Protein AF-A0A3D4YLA4-F1 (afdb_monomer_lite)

pLDDT: mean 92.9, std 6.74, range [61.94, 98.44]

Foldseek 3Di:
DVVVVVVVVVVVVVVVVVVVVVVVVCVVVVVVVVLVVVLVVQLVLQVVLLVVPDPPDQQAVSQQVSCVVPVWWKWDAFAQQQTRHINVADDVRSNVDDRRCPPQQQVCCVVVQKGWDFDQDPVPRFTKIKIWGAHPGGIMIIMDGDD

Structure (mmCIF, N/CA/C/O backbone):
data_AF-A0A3D4YLA4-F1
#
_entry.id   AF-A0A3D4YLA4-F1
#
loop_
_atom_site.group_PDB
_atom_site.id
_atom_site.type_symbol
_atom_site.label_atom_id
_atom_site.label_alt_id
_atom_site.label_comp_id
_atom_site.label_asym_id
_atom_site.label_entity_id
_atom_site.label_seq_id
_atom_site.pdbx_PDB_ins_code
_atom_site.Cartn_x
_atom_site.Cartn_y
_atom_site.Cartn_z
_atom_site.occupancy
_atom_site.B_iso_or_equiv
_atom_site.auth_seq_id
_atom_site.auth_comp_id
_atom_site.auth_asym_id
_atom_site.auth_atom_id
_atom_site.pdbx_PDB_model_num
ATOM 1 N N . MET A 1 1 ? -26.676 7.184 57.335 1.00 61.94 1 MET A N 1
ATOM 2 C CA . MET A 1 1 ? -25.389 7.407 56.626 1.00 61.94 1 MET A CA 1
ATOM 3 C C . MET A 1 1 ? -24.923 6.218 55.768 1.00 61.94 1 MET A C 1
ATOM 5 O O . MET A 1 1 ? -24.470 6.461 54.660 1.00 61.94 1 MET A O 1
ATOM 9 N N . LYS A 1 2 ? -25.072 4.946 56.190 1.00 73.19 2 LYS A N 1
ATOM 10 C CA . LYS A 1 2 ? -24.634 3.766 55.396 1.00 73.19 2 LYS A CA 1
ATOM 11 C C . LYS A 1 2 ? -25.366 3.575 54.051 1.00 73.19 2 LYS A C 1
ATOM 13 O O . LYS A 1 2 ? -24.749 3.129 53.092 1.00 73.19 2 LYS A O 1
ATOM 18 N N . LEU A 1 3 ? -26.657 3.920 53.973 1.00 81.12 3 LEU A N 1
ATOM 19 C CA . LEU A 1 3 ? -27.458 3.782 52.746 1.00 81.12 3 LEU A CA 1
ATOM 20 C C . LEU A 1 3 ? -27.020 4.776 51.658 1.00 81.12 3 LEU A C 1
ATOM 22 O O . LEU A 1 3 ? -26.757 4.372 50.533 1.00 81.12 3 LEU A O 1
ATOM 26 N N . ALA A 1 4 ? -26.859 6.052 52.021 1.00 83.94 4 ALA A N 1
ATOM 27 C CA . ALA A 1 4 ? -26.387 7.092 51.107 1.00 83.94 4 ALA A CA 1
ATOM 28 C C . ALA A 1 4 ? -24.991 6.774 50.546 1.00 83.94 4 ALA A C 1
ATOM 30 O O . ALA A 1 4 ? -24.761 6.926 49.354 1.00 83.94 4 ALA A O 1
ATOM 31 N N . HIS A 1 5 ? -24.083 6.256 51.381 1.00 88.12 5 HIS A N 1
ATOM 32 C CA . HIS A 1 5 ? -22.750 5.849 50.936 1.00 88.12 5 HIS A CA 1
ATOM 33 C C . HIS A 1 5 ? -22.786 4.677 49.940 1.00 88.12 5 HIS A C 1
ATOM 35 O O . HIS A 1 5 ? -22.080 4.710 48.937 1.00 88.12 5 HIS A O 1
ATOM 41 N N . ARG A 1 6 ? -23.644 3.671 50.166 1.00 86.75 6 ARG A N 1
ATOM 42 C CA . ARG A 1 6 ? -23.834 2.556 49.220 1.00 86.75 6 ARG A CA 1
ATOM 43 C C . ARG A 1 6 ? -24.378 3.028 47.871 1.00 86.75 6 ARG A C 1
ATOM 45 O O . ARG A 1 6 ? -23.851 2.617 46.845 1.00 86.75 6 ARG A O 1
ATOM 52 N N . LEU A 1 7 ? -25.382 3.907 47.882 1.00 91.31 7 LEU A N 1
ATOM 53 C CA . LEU A 1 7 ? -25.961 4.477 46.660 1.00 91.31 7 LEU A CA 1
ATOM 54 C C . LEU A 1 7 ? -24.938 5.317 45.884 1.00 91.31 7 LEU A C 1
ATOM 56 O O . LEU A 1 7 ? -24.868 5.212 44.665 1.00 91.31 7 LEU A O 1
ATOM 60 N N . LEU A 1 8 ? -24.111 6.095 46.589 1.00 93.88 8 LEU A N 1
ATOM 61 C CA . LEU A 1 8 ? -23.050 6.904 45.986 1.00 93.88 8 LEU A CA 1
ATOM 62 C C . LEU A 1 8 ? -21.967 6.024 45.342 1.00 93.88 8 LEU A C 1
ATOM 64 O O . LEU A 1 8 ? -21.557 6.275 44.216 1.00 93.88 8 LEU A O 1
ATOM 68 N N . LEU A 1 9 ? -21.536 4.954 46.015 1.00 94.75 9 LEU A N 1
ATOM 69 C CA . LEU A 1 9 ? -20.569 4.015 45.438 1.00 94.75 9 LEU A CA 1
ATOM 70 C C . LEU A 1 9 ? -21.122 3.305 44.195 1.00 94.75 9 LEU A C 1
ATOM 72 O O . LEU A 1 9 ? -20.396 3.129 43.221 1.00 94.75 9 LEU A O 1
ATOM 76 N N . GLN A 1 10 ? -22.400 2.921 44.208 1.00 95.12 10 GLN A N 1
ATOM 77 C CA . GLN A 1 10 ? -23.046 2.290 43.056 1.00 95.12 10 GLN A CA 1
ATOM 78 C C . GLN A 1 10 ? -23.186 3.252 41.876 1.00 95.12 10 GLN A C 1
ATOM 80 O O . GLN A 1 10 ? -22.875 2.867 40.751 1.00 95.12 10 GLN A O 1
ATOM 85 N N . SER A 1 11 ? -23.604 4.500 42.110 1.00 94.31 11 SER A N 1
ATOM 86 C CA . SER A 1 11 ? -23.689 5.492 41.034 1.00 94.31 11 SER A CA 1
ATOM 87 C C . SER A 1 11 ? -22.311 5.814 40.457 1.00 94.31 11 SER A C 1
ATOM 89 O O . SER A 1 11 ? -22.167 5.878 39.239 1.00 94.31 11 SER A O 1
ATOM 91 N N . LEU A 1 12 ? -21.280 5.921 41.302 1.00 96.62 12 LEU A N 1
ATOM 92 C CA . LEU A 1 12 ? -19.901 6.119 40.858 1.00 96.62 12 LEU A CA 1
ATOM 93 C C . LEU A 1 12 ? -19.393 4.933 40.026 1.00 96.62 12 LEU A C 1
ATOM 95 O O . LEU A 1 12 ? -18.762 5.141 38.993 1.00 96.62 12 LEU A O 1
ATOM 99 N N . ALA A 1 13 ? -19.701 3.700 40.436 1.00 96.94 13 ALA A N 1
ATOM 100 C CA . ALA A 1 13 ? -19.335 2.502 39.686 1.00 96.94 13 ALA A CA 1
ATOM 101 C C . ALA A 1 13 ? -20.014 2.459 38.308 1.00 96.94 13 ALA A C 1
ATOM 103 O O . ALA A 1 13 ? -19.354 2.172 37.313 1.00 96.94 13 ALA A O 1
ATOM 104 N N . ILE A 1 14 ? -21.305 2.797 38.230 1.00 97.25 14 ILE A N 1
ATOM 105 C CA . ILE A 1 14 ? -22.039 2.863 36.957 1.00 97.25 14 ILE A CA 1
ATOM 106 C C . ILE A 1 14 ? -21.424 3.919 36.035 1.00 97.25 14 ILE A C 1
ATOM 108 O O . ILE A 1 14 ? -21.182 3.637 34.863 1.00 97.25 14 ILE A O 1
ATOM 112 N N . ILE A 1 15 ? -21.121 5.110 36.561 1.00 97.25 15 ILE A N 1
ATOM 113 C CA . ILE A 1 15 ? -20.466 6.176 35.793 1.00 97.25 15 ILE A CA 1
ATOM 114 C C . ILE A 1 15 ? -19.097 5.706 35.290 1.00 97.25 15 ILE A C 1
ATOM 116 O O . ILE A 1 15 ? -18.794 5.887 34.116 1.00 97.25 15 ILE A O 1
ATOM 120 N N . ALA A 1 16 ? -18.292 5.057 36.135 1.00 97.38 16 ALA A N 1
ATOM 121 C CA . ALA A 1 16 ? -16.981 4.547 35.739 1.00 97.38 16 ALA A CA 1
ATOM 122 C C . ALA A 1 16 ? -17.086 3.512 34.608 1.00 97.38 16 ALA A C 1
ATOM 124 O O . ALA A 1 16 ? -16.380 3.625 33.609 1.00 97.38 16 ALA A O 1
ATOM 125 N N . VAL A 1 17 ? -18.005 2.548 34.721 1.00 98.00 17 VAL A N 1
ATOM 126 C CA . VAL A 1 17 ? -18.256 1.555 33.665 1.00 98.00 17 VAL A CA 1
ATOM 127 C C . VAL A 1 17 ? -18.706 2.234 32.375 1.00 98.00 17 VAL A C 1
ATOM 129 O O . VAL A 1 17 ? -18.221 1.881 31.301 1.00 98.00 17 VAL A O 1
ATOM 132 N N . MET A 1 18 ? -19.589 3.228 32.464 1.00 97.31 18 MET A N 1
ATOM 133 C CA . MET A 1 18 ? -20.069 3.965 31.298 1.00 97.31 18 MET A CA 1
ATOM 134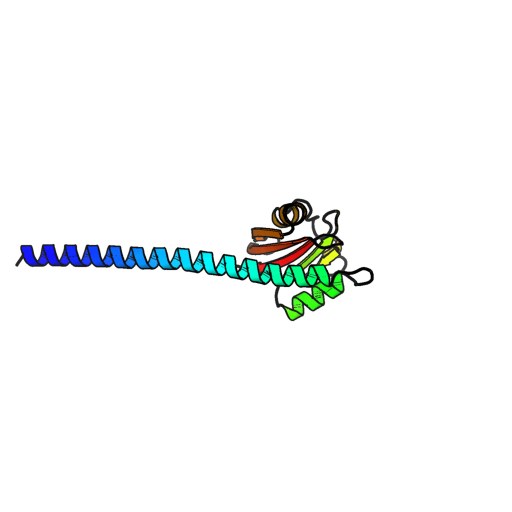 C C . MET A 1 18 ? -18.932 4.727 30.608 1.00 97.31 18 MET A C 1
ATOM 136 O O . MET A 1 18 ? -18.785 4.625 29.394 1.00 97.31 18 MET A O 1
ATOM 140 N N . VAL A 1 19 ? -18.085 5.422 31.373 1.00 97.44 19 VAL A N 1
ATOM 141 C CA . VAL A 1 19 ? -16.916 6.142 30.844 1.00 97.44 19 VAL A CA 1
ATOM 142 C C . VAL A 1 19 ? -15.936 5.179 30.177 1.00 97.44 19 VAL A C 1
ATOM 144 O O . VAL A 1 19 ? -15.532 5.425 29.045 1.00 97.44 19 VAL A O 1
ATOM 147 N N . ILE A 1 20 ? -15.599 4.062 30.828 1.00 97.88 20 ILE A N 1
ATOM 148 C CA . ILE A 1 20 ? -14.697 3.047 30.260 1.00 97.88 20 ILE A CA 1
ATOM 149 C C . ILE A 1 20 ? -15.271 2.497 28.952 1.00 97.88 20 ILE A C 1
ATOM 151 O O . ILE A 1 20 ? -14.559 2.405 27.957 1.00 97.88 20 ILE A O 1
ATOM 155 N N . SER A 1 21 ? -16.566 2.181 28.934 1.00 97.19 21 SER A N 1
ATOM 156 C CA . SER A 1 21 ? -17.234 1.651 27.742 1.00 97.19 21 SER A CA 1
ATOM 157 C C . SER A 1 21 ? -17.169 2.640 26.578 1.00 97.19 21 SER A C 1
ATOM 159 O O . SER A 1 21 ? -16.841 2.252 25.462 1.00 97.19 21 SER A O 1
ATOM 161 N N . VAL A 1 22 ? -17.432 3.925 26.839 1.00 97.06 22 VAL A N 1
ATOM 162 C CA . VAL A 1 22 ? -17.352 4.984 25.822 1.00 97.06 22 VAL A CA 1
ATOM 163 C C . VAL A 1 22 ? -15.927 5.131 25.292 1.00 97.06 22 VAL A C 1
ATOM 165 O O . VAL A 1 22 ? -15.749 5.184 24.079 1.00 97.06 22 VAL A O 1
ATOM 168 N N . VAL A 1 23 ? -14.919 5.144 26.168 1.00 95.75 23 VAL A N 1
ATOM 169 C CA . VAL A 1 23 ? -13.508 5.240 25.758 1.00 95.75 23 VAL A CA 1
ATOM 170 C C . VAL A 1 23 ? -13.120 4.067 24.857 1.00 95.75 23 VAL A C 1
ATOM 172 O O . VAL A 1 23 ? -12.565 4.292 23.788 1.00 95.75 23 VAL A O 1
ATOM 175 N N . VAL A 1 24 ? -13.473 2.834 25.234 1.00 95.88 24 VAL A N 1
ATOM 176 C CA . VAL A 1 24 ? -13.167 1.632 24.440 1.00 95.88 24 VAL A CA 1
ATOM 177 C C . VAL A 1 24 ? -13.861 1.658 23.074 1.00 95.88 24 VAL A C 1
ATOM 179 O O . VAL A 1 24 ? -13.248 1.318 22.067 1.00 95.88 24 VAL A O 1
ATOM 182 N N . ILE A 1 25 ? -15.128 2.077 23.011 1.00 95.69 25 ILE A N 1
ATOM 183 C CA . ILE A 1 25 ? -15.866 2.159 21.740 1.00 95.69 25 ILE A CA 1
ATOM 184 C C . ILE A 1 25 ? -15.241 3.206 20.814 1.00 95.69 25 ILE A C 1
ATOM 186 O O . ILE A 1 25 ? -15.051 2.936 19.627 1.00 95.69 25 ILE A O 1
ATOM 190 N N . ILE A 1 26 ? -14.915 4.385 21.353 1.00 93.88 26 ILE A N 1
ATOM 191 C CA . ILE A 1 26 ? -14.282 5.463 20.588 1.00 93.88 26 ILE A CA 1
ATOM 192 C C . ILE A 1 26 ? -12.934 4.998 20.038 1.00 93.88 26 ILE A C 1
ATOM 194 O O . ILE A 1 26 ? -12.673 5.195 18.856 1.00 93.88 26 ILE A O 1
ATOM 198 N N . ASP A 1 27 ? -12.116 4.348 20.862 1.00 91.12 27 ASP A N 1
ATOM 199 C CA . ASP A 1 27 ? -10.801 3.839 20.472 1.00 91.12 27 ASP A CA 1
ATOM 200 C C . ASP A 1 27 ? -10.892 2.871 19.279 1.00 91.12 27 ASP A C 1
ATOM 202 O O . ASP A 1 27 ? -10.298 3.107 18.225 1.00 91.12 27 ASP A O 1
ATOM 206 N N . ILE A 1 28 ? -11.751 1.850 19.380 1.00 88.12 28 ILE A N 1
ATOM 207 C CA . ILE A 1 28 ? -11.959 0.857 18.314 1.00 88.12 28 ILE A CA 1
ATOM 208 C C . ILE A 1 28 ? -12.436 1.521 17.016 1.00 88.12 28 ILE A C 1
ATOM 210 O O . ILE A 1 28 ? -11.974 1.180 15.918 1.00 88.12 28 ILE A O 1
ATOM 214 N N . GLN A 1 29 ? -13.371 2.467 17.123 1.00 90.00 29 GLN A N 1
ATOM 215 C CA . GLN A 1 29 ? -13.960 3.111 15.955 1.00 90.00 29 GLN A CA 1
ATOM 216 C C . GLN A 1 29 ? -12.983 4.079 15.277 1.00 90.00 29 GLN A C 1
ATOM 218 O O . GLN A 1 29 ? -12.893 4.093 14.045 1.00 90.00 29 GLN A O 1
ATOM 223 N N . LEU A 1 30 ? -12.212 4.838 16.060 1.00 88.31 30 LEU A N 1
ATOM 224 C CA . LEU A 1 30 ? -11.170 5.724 15.546 1.00 88.31 30 LEU A CA 1
ATOM 225 C C . LEU A 1 30 ? -10.075 4.925 14.843 1.00 88.31 30 LEU A C 1
ATOM 227 O O . LEU A 1 30 ? -9.751 5.234 13.698 1.00 88.31 30 LEU A O 1
ATOM 231 N N . HIS A 1 31 ? -9.562 3.863 15.469 1.00 86.75 31 HIS A N 1
ATOM 232 C CA . HIS A 1 31 ? -8.526 3.024 14.866 1.00 86.75 31 HIS A CA 1
ATOM 233 C C . HIS A 1 31 ? -8.970 2.406 13.538 1.00 86.75 31 HIS A C 1
ATOM 235 O O . HIS A 1 31 ? -8.215 2.433 12.566 1.00 86.75 31 HIS A O 1
ATOM 241 N N . SER A 1 32 ? -10.203 1.903 13.465 1.00 86.31 32 SER A N 1
ATOM 242 C CA . SER A 1 32 ? -10.742 1.330 12.225 1.00 86.31 32 SER A CA 1
ATOM 243 C C . SER A 1 32 ? -10.834 2.377 11.111 1.00 86.31 32 SER A C 1
ATOM 245 O O . SER A 1 32 ? -10.414 2.122 9.985 1.00 86.31 32 SER A O 1
ATOM 247 N N . SER A 1 33 ? -11.306 3.580 11.451 1.00 88.12 33 SER A N 1
ATOM 248 C CA . SER A 1 33 ? -11.452 4.688 10.500 1.00 88.12 33 SER A CA 1
ATOM 249 C C . SER A 1 33 ? -10.097 5.176 9.980 1.00 88.12 33 SER A C 1
ATOM 251 O O . SER A 1 33 ? -9.959 5.463 8.794 1.00 88.12 33 SER A O 1
ATOM 253 N N . ILE A 1 34 ? -9.081 5.233 10.849 1.00 89.25 34 ILE A N 1
ATOM 254 C CA . ILE A 1 34 ? -7.714 5.611 10.467 1.00 89.25 34 ILE A CA 1
ATOM 255 C C . ILE A 1 34 ? -7.152 4.606 9.460 1.00 89.25 34 ILE A C 1
ATOM 257 O O . ILE A 1 34 ? -6.675 5.010 8.405 1.00 89.25 34 ILE A O 1
ATOM 261 N N . ILE A 1 35 ? -7.256 3.304 9.742 1.00 89.12 35 ILE A N 1
ATOM 262 C CA . ILE A 1 35 ? -6.741 2.261 8.842 1.00 89.12 35 ILE A CA 1
ATOM 263 C C . ILE A 1 35 ? -7.464 2.275 7.494 1.00 89.12 35 ILE A C 1
ATOM 265 O O . ILE A 1 35 ? -6.826 2.110 6.452 1.00 89.12 35 ILE A O 1
ATOM 269 N N . GLU A 1 36 ? -8.781 2.476 7.491 1.00 92.06 36 GLU A N 1
ATOM 270 C CA . GLU A 1 36 ? -9.567 2.561 6.261 1.00 92.06 36 GLU A CA 1
ATOM 271 C C . GLU A 1 36 ? -9.168 3.783 5.424 1.00 92.06 36 GLU A C 1
ATOM 273 O O . GLU A 1 36 ? -8.917 3.644 4.224 1.00 92.06 36 GLU A O 1
ATOM 278 N N . GLN A 1 37 ? -9.006 4.948 6.059 1.00 93.44 37 GLN A N 1
ATOM 279 C CA . GLN A 1 37 ? -8.544 6.164 5.393 1.00 93.44 37 GLN A CA 1
ATOM 280 C C . GLN A 1 37 ? -7.137 5.982 4.812 1.00 93.44 37 GLN A C 1
ATOM 282 O O . GLN A 1 37 ? -6.936 6.217 3.623 1.00 93.44 37 GLN A O 1
ATOM 287 N N . THR A 1 38 ? -6.187 5.463 5.599 1.00 94.12 38 THR A N 1
ATOM 288 C CA . THR A 1 38 ? -4.830 5.169 5.115 1.00 94.12 38 THR A CA 1
ATOM 289 C C . THR A 1 38 ? -4.861 4.180 3.952 1.00 94.12 38 THR A C 1
ATOM 291 O O . THR A 1 38 ? -4.168 4.367 2.957 1.00 94.12 38 THR A O 1
ATOM 294 N N . THR A 1 39 ? -5.704 3.147 4.017 1.00 95.69 39 THR A N 1
ATOM 295 C CA . THR A 1 39 ? -5.867 2.194 2.908 1.00 95.69 39 THR A CA 1
ATOM 296 C C . THR A 1 39 ? -6.363 2.894 1.642 1.00 95.69 39 THR A C 1
ATOM 298 O O . THR A 1 39 ? -5.868 2.616 0.547 1.00 95.69 39 THR A O 1
ATOM 301 N N . HIS A 1 40 ? -7.325 3.809 1.776 1.00 96.25 40 HIS A N 1
ATOM 302 C CA . HIS A 1 40 ? -7.856 4.596 0.667 1.00 96.25 40 HIS A CA 1
ATOM 303 C C . HIS A 1 40 ? -6.806 5.519 0.040 1.00 96.25 40 HIS A C 1
ATOM 305 O O . HIS A 1 40 ? -6.700 5.558 -1.191 1.00 96.25 40 HIS A O 1
ATOM 311 N N . ASP A 1 41 ? -6.017 6.200 0.869 1.00 96.06 41 ASP A N 1
ATOM 312 C CA . ASP A 1 41 ? -4.967 7.126 0.441 1.00 96.06 41 ASP A CA 1
ATOM 313 C C . ASP A 1 41 ? -3.848 6.376 -0.296 1.00 96.06 41 ASP A C 1
ATOM 315 O O . ASP A 1 41 ? -3.548 6.684 -1.454 1.00 96.06 41 ASP A O 1
ATOM 319 N N . LEU A 1 42 ? -3.338 5.288 0.294 1.00 97.00 42 LEU A N 1
ATOM 320 C CA . LEU A 1 42 ? -2.330 4.430 -0.337 1.00 97.00 42 LEU A CA 1
ATOM 321 C C . LEU A 1 42 ? -2.843 3.783 -1.630 1.00 97.00 42 LEU A C 1
ATOM 323 O O . LEU A 1 42 ? -2.089 3.613 -2.588 1.00 97.00 42 LEU A O 1
ATOM 327 N N . ALA A 1 43 ? -4.133 3.437 -1.705 1.00 97.75 43 ALA A N 1
ATOM 328 C CA . ALA A 1 43 ? -4.730 2.957 -2.949 1.00 97.75 43 ALA A CA 1
ATOM 329 C C . ALA A 1 43 ? -4.787 4.065 -4.013 1.00 97.75 43 ALA A C 1
ATOM 331 O O . ALA A 1 43 ? -4.675 3.778 -5.204 1.00 97.75 43 ALA A O 1
ATOM 332 N N . GLY A 1 44 ? -4.985 5.324 -3.616 1.00 97.50 44 GLY A N 1
ATOM 333 C CA . GLY A 1 44 ? -4.874 6.490 -4.493 1.00 97.50 44 GLY A CA 1
ATOM 334 C C . GLY A 1 44 ? -3.464 6.641 -5.062 1.00 97.50 44 GLY A C 1
ATOM 335 O O . GLY A 1 44 ? -3.304 6.696 -6.282 1.00 97.50 44 GLY A O 1
ATOM 336 N N . GLU A 1 45 ? -2.450 6.608 -4.200 1.00 96.94 45 GLU A N 1
ATOM 337 C CA . GLU A 1 45 ? -1.036 6.655 -4.593 1.00 96.94 45 GLU A CA 1
ATOM 338 C C . GLU A 1 45 ? -0.671 5.499 -5.535 1.00 96.94 45 GLU A C 1
ATOM 340 O O . GLU A 1 45 ? -0.170 5.715 -6.640 1.00 96.94 45 GLU A O 1
ATOM 345 N N . ALA A 1 46 ? -1.021 4.265 -5.166 1.00 97.38 46 ALA A N 1
ATOM 346 C CA . ALA A 1 46 ? -0.773 3.084 -5.987 1.00 97.38 46 ALA A CA 1
ATOM 347 C C . ALA A 1 46 ? -1.481 3.158 -7.354 1.00 97.38 46 ALA A C 1
ATOM 349 O O . ALA A 1 46 ? -0.924 2.720 -8.362 1.00 97.38 46 ALA A O 1
ATOM 350 N N . ARG A 1 47 ? -2.688 3.744 -7.430 1.00 97.75 47 ARG A N 1
ATOM 351 C CA . ARG A 1 47 ? -3.375 4.003 -8.711 1.00 97.75 47 ARG A CA 1
ATOM 352 C C . ARG A 1 47 ? -2.614 5.011 -9.561 1.00 97.75 47 ARG A C 1
ATOM 354 O O . ARG A 1 47 ? -2.466 4.777 -10.759 1.00 97.75 47 ARG A O 1
ATOM 361 N N . LEU A 1 48 ? -2.118 6.102 -8.976 1.00 96.69 48 LEU A N 1
ATOM 362 C CA . LEU A 1 48 ? -1.310 7.078 -9.710 1.00 96.69 48 LEU A CA 1
ATOM 363 C C . LEU A 1 48 ? -0.069 6.402 -10.302 1.00 96.69 48 LEU A C 1
ATOM 365 O O . LEU A 1 48 ? 0.150 6.495 -11.512 1.00 96.69 48 LEU A O 1
ATOM 369 N N . LEU A 1 49 ? 0.651 5.612 -9.506 1.00 96.38 49 LEU A N 1
ATOM 370 C CA . LEU A 1 49 ? 1.810 4.842 -9.967 1.00 96.38 49 LEU A CA 1
ATOM 371 C C . LEU A 1 49 ? 1.447 3.842 -11.067 1.00 96.38 49 LEU A C 1
ATOM 373 O O . LEU A 1 49 ? 2.112 3.779 -12.101 1.00 96.38 49 LEU A O 1
ATOM 377 N N . ALA A 1 50 ? 0.331 3.127 -10.917 1.00 96.00 50 ALA A N 1
ATOM 378 C CA . ALA A 1 50 ? -0.170 2.209 -11.935 1.00 96.00 50 ALA A CA 1
ATOM 379 C C . ALA A 1 50 ? -0.459 2.901 -13.284 1.00 96.00 50 ALA A C 1
ATOM 381 O O . ALA A 1 50 ? -0.322 2.269 -14.335 1.00 96.00 50 ALA A O 1
ATOM 382 N N . THR A 1 51 ? -0.844 4.186 -13.282 1.00 95.81 51 THR A N 1
ATOM 383 C CA . THR A 1 51 ? -1.054 4.970 -14.516 1.00 95.81 51 THR A CA 1
ATOM 384 C C . THR A 1 51 ? 0.231 5.545 -15.118 1.00 95.81 51 THR A C 1
ATOM 386 O O . THR A 1 51 ? 0.294 5.750 -16.340 1.00 95.81 51 THR A O 1
ATOM 389 N N . GLN A 1 52 ? 1.241 5.807 -14.284 1.00 95.12 52 GLN A N 1
ATOM 390 C CA . GLN A 1 52 ? 2.552 6.316 -14.693 1.00 95.12 52 GLN A CA 1
ATOM 391 C C . GLN A 1 52 ? 3.463 5.203 -15.214 1.00 95.12 52 GLN A C 1
ATOM 393 O O . GLN A 1 52 ? 4.259 5.447 -16.119 1.00 95.12 52 GLN A O 1
ATOM 398 N N . TRP A 1 53 ? 3.282 3.970 -14.733 1.00 95.75 53 TRP A N 1
ATOM 399 C CA . TRP A 1 53 ? 4.052 2.807 -15.162 1.00 95.75 53 TRP A CA 1
ATOM 400 C C . TRP A 1 53 ? 3.695 2.354 -16.590 1.00 95.75 53 TRP A C 1
ATOM 402 O O . TRP A 1 53 ? 2.945 1.402 -16.840 1.00 95.75 53 TRP A O 1
ATOM 412 N N . ARG A 1 54 ? 4.230 3.095 -17.561 1.00 93.12 54 ARG A N 1
ATOM 413 C CA . ARG A 1 54 ? 4.005 2.941 -19.001 1.00 93.12 54 ARG A CA 1
ATOM 414 C C . ARG A 1 54 ? 5.195 2.258 -19.672 1.00 93.12 54 ARG A C 1
ATOM 416 O O . ARG A 1 54 ? 6.246 2.050 -19.079 1.00 93.12 54 ARG A O 1
ATOM 423 N N . SER A 1 55 ? 5.014 1.870 -20.933 1.00 90.19 55 SER A N 1
ATOM 424 C CA . SER A 1 55 ? 6.115 1.322 -21.733 1.00 90.19 55 SER A CA 1
ATOM 425 C C . SER A 1 55 ? 7.227 2.360 -21.891 1.00 90.19 55 SER A C 1
ATOM 427 O O . SER A 1 55 ? 6.931 3.504 -22.224 1.00 90.19 55 SER A O 1
ATOM 429 N N . GLY A 1 56 ? 8.480 1.951 -21.688 1.00 90.19 56 GLY A N 1
ATOM 430 C CA . GLY A 1 56 ? 9.652 2.829 -21.773 1.00 90.19 56 GLY A CA 1
ATOM 431 C C . GLY A 1 56 ? 9.991 3.580 -20.483 1.00 90.19 56 GLY A C 1
ATOM 432 O O . GLY A 1 56 ? 11.039 4.210 -20.435 1.00 90.19 56 GLY A O 1
ATOM 433 N N . VAL A 1 57 ? 9.148 3.492 -19.448 1.00 93.75 57 VAL A N 1
ATOM 434 C CA . VAL A 1 57 ? 9.489 3.964 -18.100 1.00 93.75 57 VAL A CA 1
ATOM 435 C C . VAL A 1 57 ? 10.213 2.843 -17.369 1.00 93.75 57 VAL A C 1
ATOM 437 O O . VAL A 1 57 ? 9.710 1.714 -17.324 1.00 93.75 57 VAL A O 1
ATOM 440 N N . ASP A 1 58 ? 11.378 3.163 -16.819 1.00 95.69 58 ASP A N 1
ATOM 441 C CA . ASP A 1 58 ? 12.112 2.253 -15.953 1.00 95.69 58 ASP A CA 1
ATOM 442 C C . ASP A 1 58 ? 11.346 2.069 -14.628 1.00 95.69 58 ASP A C 1
ATOM 444 O O . ASP A 1 58 ? 11.067 3.060 -13.949 1.00 95.69 58 ASP A O 1
ATOM 448 N N . PRO A 1 59 ? 10.914 0.840 -14.283 1.00 95.62 59 PRO A N 1
ATOM 449 C CA . PRO A 1 59 ? 10.154 0.595 -13.062 1.00 95.62 59 PRO A CA 1
ATOM 450 C C . PRO A 1 59 ? 10.922 0.928 -11.782 1.00 95.62 59 PRO A C 1
ATOM 452 O O . PRO A 1 59 ? 10.286 1.348 -10.820 1.00 95.62 59 PRO A O 1
ATOM 455 N N . ASP A 1 60 ? 12.239 0.737 -11.767 1.00 96.44 60 ASP A N 1
ATOM 456 C CA . ASP A 1 60 ? 13.060 0.966 -10.577 1.00 96.44 60 ASP A CA 1
ATOM 457 C C . ASP A 1 60 ? 13.163 2.460 -10.273 1.00 96.44 60 ASP A C 1
ATOM 459 O O . ASP A 1 60 ? 12.661 2.918 -9.251 1.00 96.44 60 ASP A O 1
ATOM 463 N N . SER A 1 61 ? 13.588 3.248 -11.266 1.00 96.50 61 SER A N 1
ATOM 464 C CA . SER A 1 61 ? 13.608 4.713 -11.167 1.00 96.50 61 SER A CA 1
ATOM 465 C C . SER A 1 61 ? 12.240 5.302 -10.782 1.00 96.50 61 SER A C 1
ATOM 467 O O . SER A 1 61 ? 12.156 6.242 -9.996 1.00 96.50 61 SER A O 1
ATOM 469 N N . LEU A 1 62 ? 11.139 4.747 -11.312 1.00 96.94 62 LEU A N 1
ATOM 470 C CA . LEU A 1 62 ? 9.787 5.181 -10.941 1.00 96.94 62 LEU A CA 1
ATOM 471 C C . LEU A 1 62 ? 9.453 4.853 -9.479 1.00 96.94 62 LEU A C 1
ATOM 473 O O . LEU A 1 62 ? 8.761 5.635 -8.827 1.00 96.94 62 LEU A O 1
ATOM 477 N N . ALA A 1 63 ? 9.882 3.693 -8.977 1.00 97.31 63 ALA A N 1
ATOM 478 C CA . ALA A 1 63 ? 9.682 3.321 -7.583 1.00 97.31 63 ALA A CA 1
ATOM 479 C C . ALA A 1 63 ? 10.476 4.250 -6.656 1.00 97.31 63 ALA A C 1
ATOM 481 O O . ALA A 1 63 ? 9.900 4.743 -5.687 1.00 97.31 63 ALA A O 1
ATOM 482 N N . ASP A 1 64 ? 11.727 4.558 -6.993 1.00 97.19 64 ASP A N 1
ATOM 483 C CA . ASP A 1 64 ? 12.592 5.461 -6.227 1.00 97.19 64 ASP A CA 1
ATOM 484 C C . ASP A 1 64 ? 12.027 6.876 -6.143 1.00 97.19 64 ASP A C 1
ATOM 486 O O . ASP A 1 64 ? 11.833 7.412 -5.049 1.00 97.19 64 ASP A O 1
ATOM 490 N N . GLU A 1 65 ? 11.704 7.479 -7.292 1.00 96.94 65 GLU A N 1
ATOM 491 C CA . GLU A 1 65 ? 11.131 8.827 -7.351 1.00 96.94 65 GLU A CA 1
ATOM 492 C C . GLU A 1 65 ? 9.830 8.909 -6.546 1.00 96.94 65 GLU A C 1
ATOM 494 O O . GLU A 1 65 ? 9.605 9.859 -5.791 1.00 96.94 65 GLU A O 1
ATOM 499 N N . ALA A 1 66 ? 8.982 7.887 -6.673 1.00 96.88 66 ALA A N 1
ATOM 500 C CA . ALA A 1 66 ? 7.739 7.806 -5.931 1.00 96.88 66 ALA A CA 1
ATOM 501 C C . ALA A 1 66 ? 7.969 7.635 -4.429 1.00 96.88 66 ALA A C 1
ATOM 503 O O . ALA A 1 66 ? 7.294 8.300 -3.647 1.00 96.88 66 ALA A O 1
ATOM 504 N N . GLY A 1 67 ? 8.911 6.780 -4.027 1.00 96.50 67 GLY A N 1
ATOM 505 C CA . GLY A 1 67 ? 9.230 6.546 -2.623 1.00 96.50 67 GLY A CA 1
ATOM 506 C C . GLY A 1 67 ? 9.790 7.791 -1.942 1.00 96.50 67 GLY A C 1
ATOM 507 O O . GLY A 1 67 ? 9.399 8.108 -0.820 1.00 96.50 67 GLY A O 1
ATOM 508 N N . VAL A 1 68 ? 10.620 8.567 -2.646 1.00 96.12 68 VAL A N 1
ATOM 509 C CA . VAL A 1 68 ? 11.097 9.874 -2.167 1.00 96.12 68 VAL A CA 1
ATOM 510 C C . VAL A 1 68 ? 9.946 10.876 -2.053 1.00 96.12 68 VAL A C 1
ATOM 512 O O . VAL A 1 68 ? 9.867 11.607 -1.066 1.00 96.12 68 VAL A O 1
ATOM 515 N N . ALA A 1 69 ? 9.049 10.924 -3.041 1.00 95.69 69 ALA A N 1
ATOM 516 C CA . ALA A 1 69 ? 7.954 11.892 -3.070 1.00 95.69 69 ALA A CA 1
ATOM 517 C C . ALA A 1 69 ? 6.869 11.624 -2.014 1.00 95.69 69 ALA A C 1
ATOM 519 O O . ALA A 1 69 ? 6.290 12.571 -1.481 1.00 95.69 69 ALA A O 1
ATOM 520 N N . THR A 1 70 ? 6.571 10.355 -1.728 1.00 93.94 70 THR A N 1
ATOM 521 C CA . THR A 1 70 ? 5.512 9.959 -0.785 1.00 93.94 70 THR A CA 1
ATOM 522 C C . THR A 1 70 ? 6.044 9.703 0.621 1.00 93.94 70 THR A C 1
ATOM 524 O O . THR A 1 70 ? 5.285 9.776 1.582 1.00 93.94 70 THR A O 1
ATOM 527 N N . GLY A 1 71 ? 7.336 9.390 0.763 1.00 94.31 71 GLY A N 1
ATOM 528 C CA . GLY A 1 71 ? 7.902 8.873 2.009 1.00 94.31 71 GLY A CA 1
ATOM 529 C C . GLY A 1 71 ? 7.437 7.449 2.344 1.00 94.31 71 GLY A C 1
ATOM 530 O O . GLY A 1 71 ? 7.674 6.970 3.453 1.00 94.31 71 GLY A O 1
ATOM 531 N N . HIS A 1 72 ? 6.767 6.767 1.411 1.00 94.81 72 HIS A N 1
ATOM 532 C CA . HIS A 1 72 ? 6.295 5.395 1.562 1.00 94.81 72 HIS A CA 1
ATOM 533 C C . HIS A 1 72 ? 7.153 4.435 0.748 1.00 94.81 72 HIS A C 1
ATOM 535 O O . HIS A 1 72 ? 7.688 4.787 -0.300 1.00 94.81 72 HIS A O 1
ATOM 541 N N . ARG A 1 73 ? 7.214 3.170 1.174 1.00 95.06 73 ARG A N 1
ATOM 542 C CA . ARG A 1 73 ? 7.868 2.150 0.357 1.00 95.06 73 ARG A CA 1
ATOM 543 C C . ARG A 1 73 ? 6.993 1.804 -0.838 1.00 95.06 73 ARG A C 1
ATOM 545 O O . ARG A 1 73 ? 5.871 1.317 -0.654 1.00 95.06 73 ARG A O 1
ATOM 552 N N . VAL A 1 74 ? 7.541 1.971 -2.033 1.00 97.25 74 VAL A N 1
ATOM 553 C CA . VAL A 1 74 ? 6.906 1.633 -3.306 1.00 97.25 74 VAL A CA 1
ATOM 554 C C . VAL A 1 74 ? 7.557 0.382 -3.882 1.00 97.25 74 VAL A C 1
ATOM 556 O O . VAL A 1 74 ? 8.773 0.272 -3.927 1.00 97.25 74 VAL A O 1
ATOM 559 N N . THR A 1 75 ? 6.743 -0.562 -4.351 1.00 96.81 75 THR A N 1
ATOM 560 C CA . THR A 1 75 ? 7.207 -1.773 -5.034 1.00 96.81 75 THR A CA 1
ATOM 561 C C . THR A 1 75 ? 6.403 -1.974 -6.316 1.00 96.81 75 THR A C 1
ATOM 563 O O . THR A 1 75 ? 5.171 -2.069 -6.278 1.00 96.81 75 THR A O 1
ATOM 566 N N . LEU A 1 76 ? 7.081 -2.106 -7.454 1.00 97.81 76 LEU A N 1
ATOM 567 C CA . LEU A 1 76 ? 6.478 -2.477 -8.731 1.00 97.81 76 LEU A CA 1
ATOM 568 C C . LEU A 1 76 ? 6.730 -3.956 -9.015 1.00 97.81 76 LEU A C 1
ATOM 570 O O . LEU A 1 76 ? 7.857 -4.446 -8.991 1.00 97.81 76 LEU A O 1
ATOM 574 N N . ILE A 1 77 ? 5.646 -4.680 -9.273 1.00 97.88 77 ILE A N 1
ATOM 575 C CA . ILE A 1 77 ? 5.638 -6.137 -9.383 1.00 97.88 77 ILE A CA 1
ATOM 576 C C . ILE A 1 77 ? 5.090 -6.496 -10.754 1.00 97.88 77 ILE A C 1
ATOM 578 O O . ILE A 1 77 ? 3.995 -6.066 -11.112 1.00 97.88 77 ILE A O 1
ATOM 582 N N . ASP A 1 78 ? 5.813 -7.288 -11.533 1.00 96.44 78 ASP A N 1
ATOM 583 C CA . ASP A 1 78 ? 5.375 -7.668 -12.872 1.00 96.44 78 ASP A CA 1
ATOM 584 C C . ASP A 1 78 ? 4.209 -8.684 -12.863 1.00 96.44 78 ASP A C 1
ATOM 586 O O . ASP A 1 78 ? 3.705 -9.130 -11.824 1.00 96.44 78 ASP A O 1
ATOM 590 N N . SER A 1 79 ? 3.748 -9.068 -14.055 1.00 94.12 79 SER A N 1
ATOM 591 C CA . SER A 1 79 ? 2.678 -10.065 -14.219 1.00 94.12 79 SER A CA 1
ATOM 592 C C . SER A 1 79 ? 3.024 -11.465 -13.679 1.00 94.12 79 SER A C 1
ATOM 594 O O . SER A 1 79 ? 2.127 -12.207 -13.274 1.00 94.12 79 SER A O 1
ATOM 596 N N . THR A 1 80 ? 4.308 -11.814 -13.592 1.00 94.81 80 THR A N 1
ATOM 597 C CA . THR A 1 80 ? 4.801 -13.099 -13.066 1.00 94.81 80 THR A CA 1
ATOM 598 C C . THR A 1 80 ? 4.990 -13.080 -11.548 1.00 94.81 80 THR A C 1
ATOM 600 O O . THR A 1 80 ? 5.098 -14.130 -10.920 1.00 94.81 80 THR A O 1
ATOM 603 N N . GLY A 1 81 ? 4.942 -11.892 -10.939 1.00 94.44 81 GLY A N 1
ATOM 604 C CA . GLY A 1 81 ? 5.126 -11.682 -9.507 1.00 94.44 81 GLY A CA 1
ATOM 605 C C . GLY A 1 81 ? 6.549 -11.291 -9.119 1.00 94.44 81 GLY A C 1
ATOM 606 O O . GLY A 1 81 ? 6.800 -11.116 -7.931 1.00 94.44 81 GLY A O 1
ATOM 607 N N . HIS A 1 82 ? 7.470 -11.138 -10.071 1.00 96.62 82 HIS A N 1
ATOM 608 C CA . HIS A 1 82 ? 8.809 -10.645 -9.762 1.00 96.62 82 HIS A CA 1
ATOM 609 C C . HIS A 1 82 ? 8.767 -9.154 -9.454 1.00 96.62 82 HIS A C 1
ATOM 611 O O . HIS A 1 82 ? 8.016 -8.396 -10.075 1.00 96.62 82 HIS A O 1
ATOM 617 N N . VAL A 1 83 ? 9.575 -8.749 -8.480 1.00 96.69 83 VAL A N 1
ATOM 618 C CA . VAL A 1 83 ? 9.786 -7.340 -8.174 1.00 96.69 83 VAL A CA 1
ATOM 619 C C . VAL A 1 83 ? 10.724 -6.774 -9.234 1.00 96.69 83 VAL A C 1
ATOM 621 O O . VAL A 1 83 ? 11.805 -7.308 -9.455 1.00 96.69 83 VAL A O 1
ATOM 624 N N . VAL A 1 84 ? 10.265 -5.739 -9.930 1.00 96.44 84 VAL A N 1
ATOM 625 C CA . VAL A 1 84 ? 11.000 -5.087 -11.025 1.00 96.44 84 VAL A CA 1
ATOM 626 C C . VAL A 1 84 ? 11.391 -3.651 -10.695 1.00 96.44 84 VAL A C 1
ATOM 628 O O . VAL A 1 84 ? 12.102 -3.040 -11.478 1.00 96.44 84 VAL A O 1
ATOM 631 N N . GLY A 1 85 ? 10.926 -3.130 -9.561 1.00 96.75 85 GLY A N 1
ATOM 632 C CA . GLY A 1 85 ? 11.399 -1.887 -8.966 1.00 96.75 85 GLY A CA 1
ATOM 633 C C . GLY A 1 85 ? 10.976 -1.810 -7.503 1.00 96.75 85 GLY A C 1
ATOM 634 O O . GLY A 1 85 ? 9.868 -2.255 -7.172 1.00 96.75 85 GLY A O 1
ATOM 635 N N . ASP A 1 86 ? 11.834 -1.298 -6.627 1.00 96.56 86 ASP A N 1
ATOM 636 C CA . ASP A 1 86 ? 11.521 -1.123 -5.205 1.00 96.56 86 ASP A CA 1
ATOM 637 C C . ASP A 1 86 ? 12.289 0.053 -4.605 1.00 96.56 86 ASP A C 1
ATOM 639 O O . ASP A 1 86 ? 13.506 0.073 -4.638 1.00 96.56 86 ASP A O 1
ATOM 643 N N . SER A 1 87 ? 11.582 0.974 -3.953 1.00 96.19 87 SER A N 1
ATOM 644 C CA . SER A 1 87 ? 12.176 2.213 -3.437 1.00 96.19 87 SER A CA 1
ATOM 645 C C . SER A 1 87 ? 13.129 2.038 -2.243 1.00 96.19 87 SER A C 1
ATOM 647 O O . SER A 1 87 ? 13.621 3.025 -1.702 1.00 96.19 87 SER A O 1
ATOM 649 N N . GLU A 1 88 ? 13.277 0.820 -1.712 1.00 92.50 88 GLU A N 1
ATOM 650 C CA . GLU A 1 88 ? 14.199 0.502 -0.613 1.00 92.50 88 GLU A CA 1
ATOM 651 C C . GLU A 1 88 ? 15.364 -0.405 -1.051 1.00 92.50 88 GLU A C 1
ATOM 653 O O . GLU A 1 88 ? 16.318 -0.565 -0.286 1.00 92.50 88 GLU A O 1
ATOM 658 N N . PHE A 1 89 ? 15.292 -1.048 -2.223 1.00 91.75 89 PHE A N 1
ATOM 659 C CA . PHE A 1 89 ? 16.250 -2.076 -2.636 1.00 91.75 89 PHE A CA 1
ATOM 660 C C . PHE A 1 89 ? 16.654 -1.906 -4.096 1.00 91.75 89 PHE A C 1
ATOM 662 O O . PHE A 1 89 ? 15.813 -2.050 -4.970 1.00 91.75 89 PHE A O 1
ATOM 669 N N . ASP A 1 90 ? 17.964 -1.802 -4.342 1.00 91.19 90 ASP A N 1
ATOM 670 C CA . ASP A 1 90 ? 18.524 -1.609 -5.683 1.00 91.19 90 ASP A CA 1
ATOM 671 C C . ASP A 1 90 ? 19.363 -2.797 -6.175 1.00 91.19 90 ASP A C 1
ATOM 673 O O . ASP A 1 90 ? 19.880 -3.621 -5.404 1.00 91.19 90 ASP A O 1
ATOM 677 N N . GLY A 1 91 ? 19.572 -2.852 -7.494 1.00 90.31 91 GLY A N 1
ATOM 678 C CA . GLY A 1 91 ? 20.609 -3.671 -8.126 1.00 90.31 91 GLY A CA 1
ATOM 679 C C . GLY A 1 91 ? 20.538 -5.162 -7.747 1.00 90.31 91 GLY A C 1
ATOM 680 O O . GLY A 1 91 ? 19.499 -5.797 -7.939 1.00 90.31 91 GLY A O 1
ATOM 681 N N . PRO A 1 92 ? 21.621 -5.778 -7.227 1.00 88.81 92 PRO A N 1
ATOM 682 C CA . PRO A 1 92 ? 21.592 -7.186 -6.824 1.00 88.81 92 PRO A CA 1
ATOM 683 C C . PRO A 1 92 ? 20.600 -7.491 -5.692 1.00 88.81 92 PRO A C 1
ATOM 685 O O . PRO A 1 92 ? 20.077 -8.602 -5.631 1.00 88.81 92 PRO A O 1
ATOM 688 N N . ALA A 1 93 ? 20.341 -6.531 -4.797 1.00 88.00 93 ALA A N 1
ATOM 689 C CA . ALA A 1 93 ? 19.419 -6.727 -3.681 1.00 88.00 93 ALA A CA 1
ATOM 690 C C . ALA A 1 93 ? 17.963 -6.761 -4.168 1.00 88.00 93 ALA A C 1
ATOM 692 O O . ALA A 1 93 ? 17.203 -7.627 -3.736 1.00 88.00 93 ALA A O 1
ATOM 693 N N . LEU A 1 94 ? 17.619 -5.904 -5.135 1.00 90.69 94 LEU A N 1
ATOM 694 C CA . LEU A 1 94 ? 16.337 -5.932 -5.843 1.00 90.69 94 LEU A CA 1
ATOM 695 C C . LEU A 1 94 ? 16.094 -7.286 -6.522 1.00 90.69 94 LEU A C 1
ATOM 697 O O . LEU A 1 94 ? 15.049 -7.907 -6.340 1.00 90.69 94 LEU A O 1
ATOM 701 N N . GLN A 1 95 ? 17.091 -7.780 -7.263 1.00 88.38 95 GLN A N 1
ATOM 702 C CA . GLN A 1 95 ? 17.015 -9.068 -7.966 1.00 88.38 95 GLN A CA 1
ATOM 703 C C . GLN A 1 95 ? 16.916 -10.269 -7.013 1.00 88.38 95 GLN A C 1
ATOM 705 O O . GLN A 1 95 ? 16.416 -11.324 -7.401 1.00 88.38 95 GLN A O 1
ATOM 710 N N . GLY A 1 96 ? 17.397 -10.113 -5.778 1.00 88.00 96 GLY A N 1
ATOM 711 C CA . GLY A 1 96 ? 17.320 -11.123 -4.726 1.00 88.00 96 GLY A CA 1
ATOM 712 C C . GLY A 1 96 ? 15.989 -11.154 -3.972 1.00 88.00 96 GLY A C 1
ATOM 713 O O . GLY A 1 96 ? 15.799 -12.045 -3.142 1.00 88.00 96 GLY A O 1
ATOM 714 N N . LEU A 1 97 ? 15.070 -10.212 -4.223 1.00 89.81 97 LEU A N 1
ATOM 715 C CA . LEU A 1 97 ? 13.772 -10.199 -3.553 1.00 89.81 97 LEU A CA 1
ATOM 716 C C . LEU A 1 97 ? 12.920 -11.407 -3.955 1.00 89.81 97 LEU A C 1
ATOM 718 O O . LEU A 1 97 ? 12.830 -11.796 -5.120 1.00 89.81 97 LEU A O 1
ATOM 722 N N . GLU A 1 98 ? 12.234 -11.982 -2.966 1.00 91.38 98 GLU A N 1
ATOM 723 C CA . GLU A 1 98 ? 11.308 -13.088 -3.193 1.00 91.38 98 GLU A CA 1
ATOM 724 C C . GLU A 1 98 ? 10.212 -12.702 -4.187 1.00 91.38 98 GLU A C 1
ATOM 726 O O . GLU A 1 98 ? 9.672 -11.595 -4.155 1.00 91.38 98 GLU A O 1
ATOM 731 N N . ASN A 1 99 ? 9.773 -13.658 -5.001 1.00 93.81 99 ASN A N 1
ATOM 732 C CA . ASN A 1 99 ? 8.618 -13.455 -5.862 1.00 93.81 99 ASN A CA 1
ATOM 733 C C . ASN A 1 99 ? 7.349 -13.185 -5.022 1.00 93.81 99 ASN A C 1
ATOM 735 O O . ASN A 1 99 ? 7.041 -13.875 -4.049 1.00 93.81 99 ASN A O 1
ATOM 739 N N . HIS A 1 100 ? 6.604 -12.150 -5.398 1.00 94.50 100 HIS A N 1
ATOM 740 C CA . HIS A 1 100 ? 5.442 -11.636 -4.683 1.00 94.50 100 HIS A CA 1
ATOM 741 C C . HIS A 1 100 ? 4.091 -12.119 -5.239 1.00 94.50 100 HIS A C 1
ATOM 743 O O . HIS A 1 100 ? 3.045 -11.670 -4.774 1.00 94.50 100 HIS A O 1
ATOM 749 N N . SER A 1 101 ? 4.077 -13.050 -6.196 1.00 94.62 101 SER A N 1
ATOM 750 C CA . SER A 1 101 ? 2.848 -13.609 -6.793 1.00 94.62 101 SER A CA 1
ATOM 751 C C . SER A 1 101 ? 1.858 -14.180 -5.773 1.00 94.62 101 SER A C 1
ATOM 753 O O . SER A 1 101 ? 0.654 -14.076 -5.989 1.00 94.62 101 SER A O 1
ATOM 755 N N . ASN A 1 102 ? 2.358 -14.734 -4.665 1.00 95.12 102 ASN A N 1
ATOM 756 C CA . ASN A 1 102 ? 1.553 -15.357 -3.609 1.00 95.12 102 ASN A CA 1
ATOM 757 C C . ASN A 1 102 ? 1.197 -14.401 -2.461 1.00 95.12 102 ASN A C 1
ATOM 759 O O . ASN A 1 102 ? 0.588 -14.822 -1.477 1.00 95.12 102 ASN A O 1
ATOM 763 N N . ARG A 1 103 ? 1.603 -13.127 -2.534 1.00 94.94 103 ARG A N 1
ATOM 764 C CA . ARG A 1 103 ? 1.246 -12.149 -1.503 1.00 94.94 103 ARG A CA 1
ATOM 765 C C . ARG A 1 103 ? -0.257 -11.855 -1.602 1.00 94.94 103 ARG A C 1
ATOM 767 O O . ARG A 1 103 ? -0.720 -11.553 -2.704 1.00 94.94 103 ARG A O 1
ATOM 774 N N . PRO A 1 104 ? -1.025 -11.943 -0.502 1.00 95.94 104 PRO A N 1
ATOM 775 C CA . PRO A 1 104 ? -2.484 -11.850 -0.556 1.00 95.94 104 PRO A CA 1
ATOM 776 C C . PRO A 1 104 ? -2.958 -10.528 -1.172 1.00 95.94 104 PRO A C 1
ATOM 778 O O . PRO A 1 104 ? -3.826 -10.542 -2.040 1.00 95.94 104 PRO A O 1
ATOM 781 N N . GLU A 1 105 ? -2.306 -9.406 -0.850 1.00 96.62 105 GLU A N 1
ATOM 782 C CA . GLU A 1 105 ? -2.625 -8.101 -1.432 1.00 96.62 105 GLU A CA 1
ATOM 783 C C . GLU A 1 105 ? -2.423 -8.069 -2.957 1.00 96.62 105 GLU A C 1
ATOM 785 O O . GLU A 1 105 ? -3.208 -7.462 -3.682 1.00 96.62 105 GLU A O 1
ATOM 790 N N . VAL A 1 106 ? -1.405 -8.771 -3.468 1.00 97.56 106 VAL A N 1
ATOM 791 C CA . VAL A 1 106 ? -1.095 -8.852 -4.905 1.00 97.56 106 VAL A CA 1
ATOM 792 C C . VAL A 1 106 ? -2.101 -9.749 -5.622 1.00 97.56 106 VAL A C 1
ATOM 794 O O . VAL A 1 106 ? -2.557 -9.410 -6.718 1.00 97.56 106 VAL A O 1
ATOM 797 N N . VAL A 1 107 ? -2.468 -10.877 -5.011 1.00 97.62 107 VAL A N 1
ATOM 798 C CA . VAL A 1 107 ? -3.493 -11.794 -5.530 1.00 97.62 107 VAL A CA 1
ATOM 799 C C . VAL A 1 107 ? -4.840 -11.077 -5.638 1.00 97.62 107 VAL A C 1
ATOM 801 O O . VAL A 1 107 ? -5.463 -11.094 -6.706 1.00 97.62 107 VAL A O 1
ATOM 804 N N . ASP A 1 108 ? -5.252 -10.383 -4.579 1.00 97.44 108 ASP A N 1
ATOM 805 C CA . ASP A 1 108 ? -6.508 -9.637 -4.550 1.00 97.44 108 ASP A CA 1
ATOM 806 C C . ASP A 1 108 ? -6.499 -8.473 -5.538 1.00 97.44 108 ASP A C 1
ATOM 808 O O . ASP A 1 108 ? -7.456 -8.314 -6.298 1.00 97.44 108 ASP A O 1
ATOM 812 N N . ALA A 1 109 ? -5.396 -7.725 -5.640 1.00 97.75 109 ALA A N 1
ATOM 813 C CA . ALA A 1 109 ? -5.260 -6.665 -6.634 1.00 97.75 109 ALA A CA 1
ATOM 814 C C . ALA A 1 109 ? -5.399 -7.193 -8.068 1.00 97.75 109 ALA A C 1
ATOM 816 O O . ALA A 1 109 ? -6.095 -6.599 -8.892 1.00 97.75 109 ALA A O 1
ATOM 817 N N . ARG A 1 110 ? -4.797 -8.343 -8.389 1.00 96.25 110 ARG A N 1
ATOM 818 C CA . ARG A 1 110 ? -4.914 -8.951 -9.726 1.00 96.25 11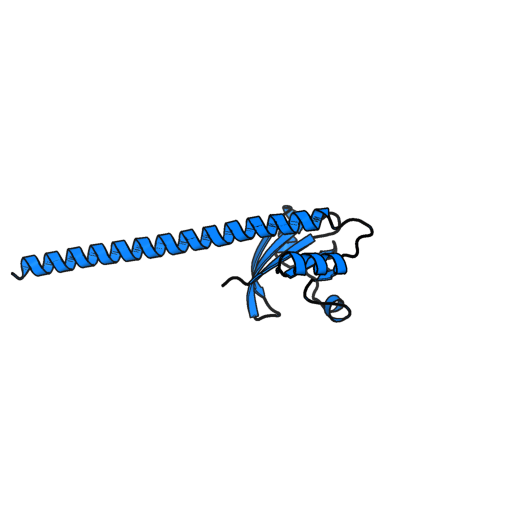0 ARG A CA 1
ATOM 819 C C . ARG A 1 110 ? -6.357 -9.333 -10.064 1.00 96.25 110 ARG A C 1
ATOM 821 O O . ARG A 1 110 ? -6.767 -9.143 -11.220 1.00 96.25 110 ARG A O 1
ATOM 828 N N . LYS A 1 111 ? -7.099 -9.843 -9.073 1.00 96.44 111 LYS A N 1
ATOM 829 C CA . LYS A 1 111 ? -8.482 -10.324 -9.201 1.00 96.44 111 LYS A CA 1
ATOM 830 C C . LYS A 1 111 ? -9.509 -9.188 -9.208 1.00 96.44 111 LYS A C 1
ATOM 832 O O . LYS A 1 111 ? -10.325 -9.121 -10.121 1.00 96.44 111 LYS A O 1
ATOM 837 N N . ASN A 1 112 ? -9.442 -8.298 -8.224 1.00 96.81 112 ASN A N 1
ATOM 838 C CA . ASN A 1 112 ? -10.463 -7.288 -7.929 1.00 96.81 112 ASN A CA 1
ATOM 839 C C . ASN A 1 112 ? -10.036 -5.861 -8.325 1.00 96.81 112 ASN A C 1
ATOM 841 O O . ASN A 1 112 ? -10.823 -4.926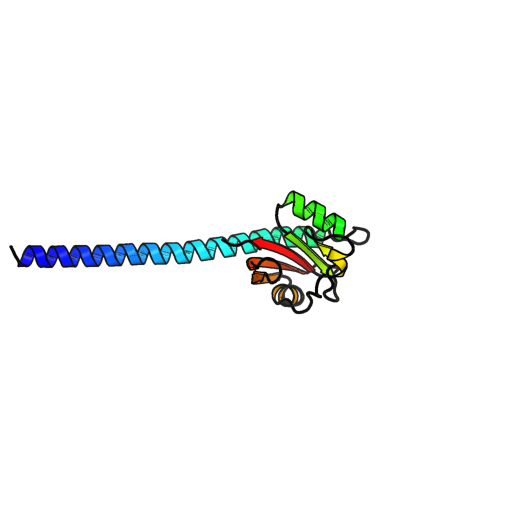 -8.222 1.00 96.81 112 ASN A O 1
ATOM 845 N N . GLY A 1 113 ? -8.792 -5.672 -8.772 1.00 96.81 113 GLY A N 1
ATOM 846 C CA . GLY A 1 113 ? -8.217 -4.371 -9.131 1.00 96.81 113 GLY A CA 1
ATOM 847 C C . GLY A 1 113 ? -7.484 -3.677 -7.980 1.00 96.81 113 GLY A C 1
ATOM 848 O O . GLY A 1 113 ? -6.545 -2.923 -8.232 1.00 96.81 113 GLY A O 1
ATOM 849 N N . VAL A 1 114 ? -7.860 -3.968 -6.734 1.00 97.56 114 VAL A N 1
ATOM 850 C CA . VAL A 1 114 ? -7.200 -3.504 -5.508 1.00 97.56 114 VAL A CA 1
ATOM 851 C C . VAL A 1 114 ? -7.176 -4.632 -4.477 1.00 97.56 114 VAL A C 1
ATOM 853 O O . VAL A 1 114 ? -8.092 -5.453 -4.437 1.00 97.56 114 VAL A O 1
ATOM 856 N N . GLY A 1 115 ? -6.126 -4.681 -3.668 1.00 97.56 115 GLY A N 1
ATOM 857 C CA . GLY A 1 115 ? -5.996 -5.582 -2.530 1.00 97.56 115 GLY A CA 1
ATOM 858 C C . GLY A 1 115 ? -5.211 -4.903 -1.417 1.00 97.56 115 GLY A C 1
ATOM 859 O O . GLY A 1 115 ? -4.333 -4.084 -1.689 1.00 97.56 115 GLY A O 1
ATOM 860 N N . SER A 1 116 ? -5.524 -5.224 -0.167 1.00 97.06 116 SER A N 1
ATOM 861 C CA . SER A 1 116 ? -4.783 -4.714 0.981 1.00 97.06 116 SER A CA 1
ATOM 862 C C . SER A 1 116 ? -4.661 -5.768 2.067 1.00 97.06 116 SER A C 1
ATOM 864 O O . SER A 1 116 ? -5.509 -6.647 2.206 1.00 97.06 116 SER A O 1
ATOM 866 N N . VAL A 1 117 ? -3.575 -5.700 2.829 1.00 95.38 117 VAL A N 1
ATOM 867 C CA . VAL A 1 117 ? -3.374 -6.566 3.987 1.00 95.38 117 VAL A CA 1
ATOM 868 C C . VAL A 1 117 ? -2.545 -5.844 5.037 1.00 95.38 117 VAL A C 1
ATOM 870 O O . VAL A 1 117 ? -1.550 -5.194 4.716 1.00 95.38 117 VAL A O 1
ATOM 873 N N . ARG A 1 118 ? -2.929 -5.996 6.303 1.00 92.75 118 ARG A N 1
ATOM 874 C CA . ARG A 1 118 ? -2.067 -5.678 7.442 1.00 92.75 118 ARG A CA 1
ATOM 875 C C . ARG A 1 118 ? -1.380 -6.964 7.875 1.00 92.75 118 ARG A C 1
ATOM 877 O O . ARG A 1 118 ? -2.052 -7.957 8.151 1.00 92.75 118 ARG A O 1
ATOM 884 N N . ARG A 1 119 ? -0.049 -6.980 7.863 1.00 89.38 119 ARG A N 1
ATOM 885 C CA . ARG A 1 119 ? 0.731 -8.143 8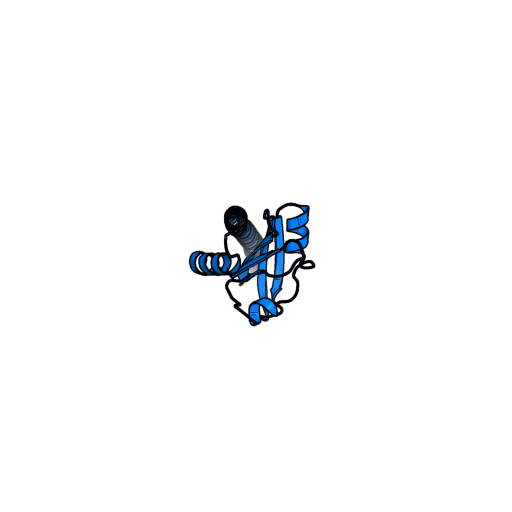.303 1.00 89.38 119 ARG A CA 1
ATOM 886 C C . ARG A 1 119 ? 2.109 -7.736 8.790 1.00 89.38 119 ARG A C 1
ATOM 888 O O . ARG A 1 119 ? 2.640 -6.701 8.399 1.00 89.38 119 ARG A O 1
ATOM 895 N N . MET A 1 120 ? 2.712 -8.622 9.571 1.00 85.19 120 MET A N 1
ATOM 896 C CA . MET A 1 120 ? 4.115 -8.511 9.937 1.00 85.19 120 MET A CA 1
ATOM 897 C C . MET A 1 120 ? 5.007 -8.622 8.691 1.00 85.19 120 MET A C 1
ATOM 899 O O . MET A 1 120 ? 4.842 -9.527 7.861 1.00 85.19 120 MET A O 1
ATOM 903 N N . SER A 1 121 ? 5.945 -7.692 8.557 1.00 74.38 121 SER A N 1
ATOM 904 C CA . SER A 1 121 ? 6.972 -7.682 7.522 1.00 74.38 121 SER A CA 1
ATOM 905 C C . SER A 1 121 ? 8.066 -8.700 7.864 1.00 74.38 121 SER A C 1
ATOM 907 O O . SER A 1 121 ? 8.699 -8.564 8.910 1.00 74.38 121 SER A O 1
ATOM 909 N N . PRO A 1 122 ? 8.347 -9.704 7.011 1.00 71.56 122 PRO A N 1
ATOM 910 C CA . PRO A 1 122 ? 9.396 -10.687 7.289 1.00 71.56 122 PRO A CA 1
ATOM 911 C C . PRO A 1 122 ? 10.803 -10.082 7.341 1.00 71.56 122 PRO A C 1
ATOM 913 O O . PRO A 1 122 ? 11.660 -10.603 8.044 1.00 71.56 122 PRO A O 1
ATOM 916 N N . SER A 1 123 ? 11.044 -9.001 6.593 1.00 67.88 123 SER A N 1
ATOM 917 C CA . SER A 1 123 ? 12.365 -8.378 6.480 1.00 67.88 123 SER A CA 1
ATOM 918 C C . SER A 1 123 ? 12.656 -7.376 7.594 1.00 67.88 123 SER A C 1
ATOM 920 O O . SER A 1 123 ? 13.811 -7.227 7.974 1.00 67.88 123 SER A O 1
ATOM 922 N N . THR A 1 124 ? 11.632 -6.685 8.108 1.00 72.25 124 THR A N 1
ATOM 923 C CA . THR A 1 124 ? 11.806 -5.634 9.129 1.00 72.25 124 THR A CA 1
ATOM 924 C C . THR A 1 124 ? 11.282 -6.029 10.507 1.00 72.25 124 THR A C 1
ATOM 926 O O . THR A 1 124 ? 11.674 -5.421 11.494 1.00 72.25 124 THR A O 1
ATOM 929 N N . GLY A 1 125 ? 10.415 -7.044 10.605 1.00 78.50 125 GLY A N 1
ATOM 930 C CA . GLY A 1 125 ? 9.779 -7.432 11.867 1.00 78.50 125 GLY A CA 1
ATOM 931 C C . GLY A 1 125 ? 8.749 -6.420 12.379 1.00 78.50 125 GLY A C 1
ATOM 932 O O . GLY A 1 125 ? 8.375 -6.476 13.546 1.00 78.50 125 GLY A O 1
ATOM 933 N N . GLU A 1 126 ? 8.301 -5.503 11.519 1.00 79.75 126 GLU A N 1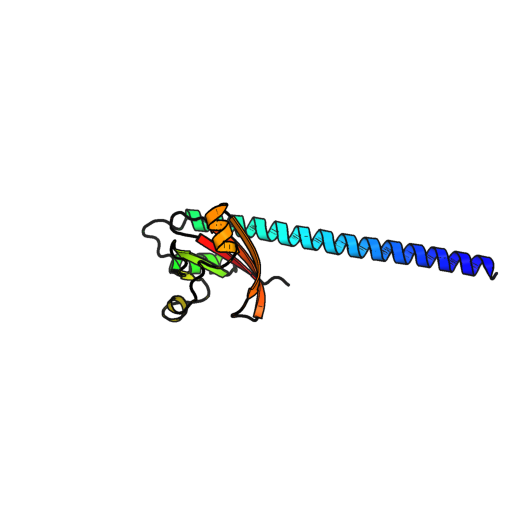
ATOM 934 C CA . GLU A 1 126 ? 7.299 -4.485 11.840 1.00 79.75 126 GLU A CA 1
ATOM 935 C C . GLU A 1 126 ? 5.946 -4.821 11.224 1.00 79.75 126 GLU A C 1
ATOM 937 O O . GLU A 1 126 ? 5.864 -5.385 10.127 1.00 79.75 126 GLU A O 1
ATOM 942 N N . GLU A 1 127 ? 4.870 -4.429 11.900 1.00 88.50 127 GLU A N 1
ATOM 943 C CA . GLU A 1 127 ? 3.542 -4.527 11.323 1.00 88.50 127 GLU A CA 1
ATOM 944 C C . GLU A 1 127 ? 3.345 -3.426 10.280 1.00 88.50 127 GLU A C 1
ATOM 946 O O . GLU A 1 127 ? 3.539 -2.238 10.539 1.0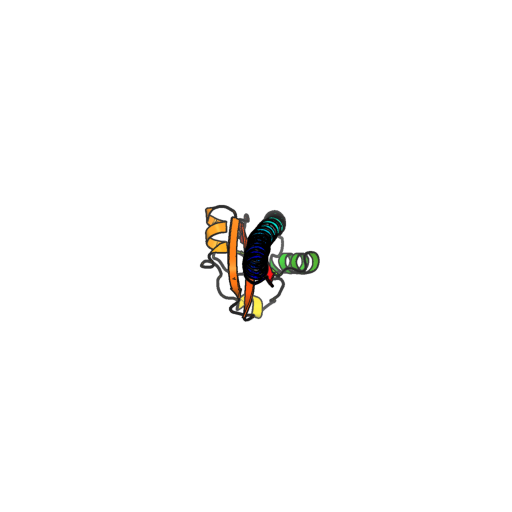0 88.50 127 GLU A O 1
ATOM 951 N N . ARG A 1 128 ? 2.985 -3.829 9.062 1.00 91.56 128 ARG A N 1
ATOM 952 C CA . ARG A 1 128 ? 2.820 -2.907 7.940 1.00 91.56 128 ARG A CA 1
ATOM 953 C C . ARG A 1 128 ? 1.475 -3.115 7.273 1.00 91.56 128 ARG A C 1
ATOM 955 O O . ARG A 1 128 ? 0.980 -4.243 7.166 1.00 91.56 128 ARG A O 1
ATOM 962 N N . LEU A 1 129 ? 0.922 -2.016 6.780 1.00 94.56 129 LEU A N 1
ATOM 963 C CA . LEU A 1 129 ? -0.204 -2.014 5.863 1.00 94.56 129 LEU A CA 1
ATOM 964 C C . LEU A 1 129 ? 0.351 -2.012 4.441 1.00 94.56 129 LEU A C 1
ATOM 966 O O . LEU A 1 129 ? 1.103 -1.117 4.056 1.00 94.56 129 LEU A O 1
ATOM 970 N N . TYR A 1 130 ? -0.021 -3.024 3.669 1.00 96.12 130 TYR A N 1
ATOM 971 C CA . TYR A 1 130 ? 0.319 -3.150 2.260 1.00 96.12 130 TYR A CA 1
ATOM 972 C C . TYR A 1 130 ? -0.931 -2.913 1.432 1.00 96.12 130 TYR A C 1
ATOM 974 O O . TYR A 1 130 ? -1.954 -3.554 1.669 1.00 96.12 130 TYR A O 1
ATOM 982 N N . VAL A 1 131 ? -0.833 -2.040 0.436 1.00 98.12 131 VAL A N 1
ATOM 983 C CA . VAL A 1 131 ? -1.909 -1.771 -0.515 1.00 98.12 131 VAL A CA 1
ATOM 984 C C . VAL A 1 131 ? -1.375 -1.960 -1.922 1.00 98.12 131 VAL A C 1
ATOM 986 O O . VAL A 1 131 ? -0.362 -1.383 -2.303 1.00 98.12 131 VAL A O 1
ATOM 989 N N . ALA A 1 132 ? -2.051 -2.798 -2.694 1.00 98.38 132 ALA A N 1
ATOM 990 C CA . ALA A 1 132 ? -1.679 -3.163 -4.046 1.00 98.38 132 ALA A CA 1
ATOM 991 C C . ALA A 1 132 ? -2.809 -2.817 -5.016 1.00 98.38 132 ALA A C 1
ATOM 993 O O . ALA A 1 132 ? -3.986 -3.063 -4.751 1.00 98.38 132 ALA A O 1
ATOM 994 N N . VAL A 1 133 ? -2.444 -2.270 -6.169 1.00 98.44 133 VAL A N 1
ATOM 995 C CA . VAL A 1 133 ? -3.364 -1.889 -7.239 1.00 98.44 133 VAL A CA 1
ATOM 996 C C . VAL A 1 133 ? -2.888 -2.489 -8.551 1.00 98.44 133 VAL A C 1
ATOM 998 O O . VAL A 1 133 ? -1.704 -2.467 -8.890 1.00 98.44 133 VAL A O 1
ATOM 1001 N N . LYS A 1 134 ? -3.832 -3.025 -9.321 1.00 97.81 134 LYS A N 1
ATOM 1002 C CA . LYS A 1 134 ? -3.560 -3.575 -10.647 1.00 97.81 134 LYS A CA 1
ATOM 1003 C C . LYS A 1 134 ? -3.080 -2.484 -11.602 1.00 97.81 134 LYS A C 1
ATOM 1005 O O . LYS A 1 134 ? -3.755 -1.477 -11.801 1.00 97.81 134 LYS A O 1
ATOM 1010 N N . ALA A 1 135 ? -1.955 -2.737 -12.258 1.00 95.81 135 ALA A N 1
ATOM 1011 C CA . ALA A 1 135 ? -1.397 -1.897 -13.307 1.00 95.81 135 ALA A CA 1
ATOM 1012 C C . ALA A 1 135 ? -1.428 -2.628 -14.656 1.00 95.81 135 ALA A C 1
ATOM 1014 O O . ALA A 1 135 ? -1.595 -3.846 -14.730 1.00 95.81 135 ALA A O 1
ATOM 1015 N N . ARG A 1 136 ? -1.216 -1.899 -15.758 1.00 92.44 136 ARG A N 1
ATOM 1016 C CA . ARG A 1 136 ? -1.152 -2.511 -17.100 1.00 92.44 136 ARG A CA 1
ATOM 1017 C C . ARG A 1 136 ? -0.016 -3.526 -17.247 1.00 92.44 136 ARG A C 1
ATOM 1019 O O . ARG A 1 136 ? -0.154 -4.474 -18.011 1.00 92.44 136 ARG A O 1
ATOM 1026 N N . ARG A 1 137 ? 1.096 -3.312 -16.541 1.00 92.31 137 ARG A N 1
ATOM 1027 C CA . ARG A 1 137 ? 2.320 -4.129 -16.624 1.00 92.31 137 ARG A CA 1
ATOM 1028 C C . ARG A 1 137 ? 2.482 -5.110 -15.455 1.00 92.31 137 ARG A C 1
ATOM 1030 O O . ARG A 1 137 ? 3.442 -5.874 -15.433 1.00 92.31 137 ARG A O 1
ATOM 1037 N N . GLY A 1 138 ? 1.534 -5.121 -14.517 1.00 95.62 138 GLY A N 1
ATOM 1038 C CA . GLY A 1 138 ? 1.608 -5.932 -13.308 1.00 95.62 138 GLY A CA 1
ATOM 1039 C C . GLY A 1 138 ? 0.790 -5.330 -12.169 1.00 95.62 138 GLY A C 1
ATOM 1040 O O . GLY A 1 138 ? -0.419 -5.144 -12.300 1.00 95.62 138 GLY A O 1
ATOM 1041 N N . VAL A 1 139 ? 1.437 -5.033 -11.050 1.00 97.94 139 VAL A N 1
ATOM 1042 C CA . VAL A 1 139 ? 0.836 -4.494 -9.828 1.00 97.94 139 VAL A CA 1
ATOM 1043 C C . VAL A 1 139 ? 1.750 -3.413 -9.253 1.00 97.94 139 VAL A C 1
ATOM 1045 O O . VAL A 1 139 ? 2.953 -3.628 -9.131 1.00 97.94 139 VAL A O 1
ATOM 1048 N N . ALA A 1 140 ? 1.177 -2.266 -8.895 1.00 97.94 140 ALA A N 1
ATOM 1049 C CA . ALA A 1 140 ? 1.849 -1.241 -8.104 1.00 97.94 140 ALA A CA 1
ATOM 1050 C C . ALA A 1 140 ? 1.451 -1.423 -6.638 1.00 97.94 140 ALA A C 1
ATOM 1052 O O . ALA A 1 140 ? 0.260 -1.512 -6.331 1.00 97.94 140 ALA A O 1
ATOM 1053 N N . ARG A 1 141 ? 2.429 -1.513 -5.740 1.00 97.94 141 ARG A N 1
ATOM 1054 C CA . ARG A 1 141 ? 2.213 -1.705 -4.306 1.00 97.94 141 ARG A CA 1
ATOM 1055 C C . ARG A 1 141 ? 2.851 -0.563 -3.528 1.00 97.94 141 ARG A C 1
ATOM 1057 O O . ARG A 1 141 ? 3.984 -0.196 -3.812 1.00 97.94 141 ARG A O 1
ATOM 1064 N N . VAL A 1 142 ? 2.145 -0.060 -2.524 1.00 97.44 142 VAL A N 1
ATOM 1065 C CA . VAL A 1 142 ? 2.649 0.919 -1.556 1.00 97.44 142 VAL A CA 1
ATOM 1066 C C . VAL A 1 142 ? 2.481 0.341 -0.154 1.00 97.44 142 VAL A C 1
ATOM 1068 O O . VAL A 1 142 ? 1.520 -0.389 0.112 1.00 97.44 142 VAL A O 1
ATOM 1071 N N . SER A 1 143 ? 3.433 0.603 0.738 1.00 94.81 143 SER A N 1
ATOM 1072 C CA . SER A 1 143 ? 3.347 0.141 2.121 1.00 94.81 143 SER A CA 1
ATOM 1073 C C . SER A 1 143 ? 3.866 1.153 3.130 1.00 94.81 143 SER A C 1
ATOM 1075 O O . SER A 1 143 ? 4.855 1.844 2.881 1.00 94.81 143 SER A O 1
ATOM 1077 N N . VAL A 1 144 ? 3.222 1.165 4.296 1.00 93.50 144 VAL A N 1
ATOM 1078 C CA . VAL A 1 144 ? 3.563 2.024 5.434 1.00 93.50 144 VAL A CA 1
ATOM 1079 C C . VAL A 1 144 ? 3.611 1.199 6.720 1.00 93.50 144 VAL A C 1
ATOM 1081 O O . VAL A 1 144 ? 2.851 0.237 6.881 1.00 93.50 144 VAL A O 1
ATOM 1084 N N . THR A 1 145 ? 4.515 1.555 7.632 1.00 89.50 145 THR A N 1
ATOM 1085 C CA . THR A 1 145 ? 4.532 0.983 8.984 1.00 89.50 145 THR A CA 1
ATOM 1086 C C . THR A 1 145 ? 3.302 1.459 9.747 1.00 89.50 145 THR A C 1
ATOM 1088 O O . THR A 1 145 ? 2.969 2.641 9.737 1.00 89.50 145 THR A O 1
ATOM 1091 N N . THR A 1 146 ? 2.595 0.521 10.369 1.00 81.00 146 THR A N 1
ATOM 1092 C CA . THR A 1 146 ? 1.446 0.818 11.227 1.00 81.00 146 THR A CA 1
ATOM 1093 C C . THR A 1 146 ? 1.929 0.800 12.675 1.00 81.00 146 THR A C 1
ATOM 1095 O O . THR A 1 146 ? 2.592 -0.156 13.072 1.00 81.00 146 THR A O 1
ATOM 1098 N N . VAL A 1 147 ? 1.649 1.868 13.427 1.00 62.06 147 VAL A N 1
ATOM 1099 C CA . VAL A 1 147 ? 1.969 1.981 14.865 1.00 62.06 147 VAL A CA 1
ATOM 1100 C C . VAL A 1 147 ? 0.828 1.414 15.701 1.00 62.06 147 VAL A C 1
ATOM 1102 O O . VAL A 1 147 ? -0.343 1.581 15.280 1.00 62.06 147 VAL A O 1
#

Secondary structure (DSSP, 8-state):
-HHHHHHHHHHHHHHHHHHHHHHHHHHHHHHHHHHHHHHHHHHHHHHHHHHH--TTS-HHHHHHHHHHHHSSEEEEEETTS-EEEETT--HHHHHTSPP-TT-HHHHHHHHHSEEEEEEE-TTT--EEEEEEEEETTEEEEEEEE--

Sequence (147 aa):
MKLAHRLLLQSLAIIAVMVISVVVIIDIQLHSSIIEQTTHDLAGEARLLATQWRSGVDPDSLADEAGVATGHRVTLIDSTGHVVGDSEFDGPALQGLENHSNRPEVVDARKNGVGSVRRMSPSTGEERLYVAVKARRGVARVSVTTV

Radius of gyration: 22.52 Å; chains: 1; bounding box: 49×27×78 Å